Protein AF-A0A843EA13-F1 (afdb_monomer_lite)

Foldseek 3Di:
DVVVVQVVCVVVVNHDDDPPDDDPDADPVRHRDAAEAEAQADDVSVVVVVVVCVVVVHDHDYYYHDDDPVPDPD

pLDDT: mean 90.85, std 7.35, range [62.47, 98.25]

Radius of gyration: 18.88 Å; chains: 1; bounding box: 31×28×54 Å

Secondary structure (DSSP, 8-state):
-HHHHHHHHHTTT-PPPPTT-------TTS-S---EE----SHHHHHHHHHHHHHTT----EE-----GGG---

Sequence (74 aa):
MMDETKKSLEKLGINEIHDDYISSKRFEDGGQYRFEVPGIQGPSALESLLNACNDYDLTIHRATQTKGIMFLLD

Structure (mmCIF, N/CA/C/O backbone):
data_AF-A0A843EA13-F1
#
_entry.id   AF-A0A843EA13-F1
#
loop_
_atom_site.group_PDB
_atom_site.id
_atom_site.type_symbol
_atom_site.label_atom_id
_atom_site.label_alt_id
_atom_site.label_comp_id
_atom_site.label_asym_id
_atom_site.label_entity_id
_atom_site.label_seq_id
_atom_site.pdbx_PDB_ins_code
_atom_site.Cartn_x
_atom_site.Cartn_y
_atom_site.Cartn_z
_atom_site.occupancy
_atom_site.B_iso_or_equiv
_atom_site.auth_seq_id
_atom_site.auth_comp_id
_atom_site.auth_asym_id
_atom_site.auth_atom_id
_atom_site.pdbx_PDB_model_num
ATOM 1 N N . MET A 1 1 ? -3.430 18.243 -28.400 1.00 62.47 1 MET A N 1
ATOM 2 C CA . MET A 1 1 ? -3.338 18.629 -26.971 1.00 62.47 1 MET A CA 1
ATOM 3 C C . MET A 1 1 ? -2.561 17.579 -26.179 1.00 62.47 1 MET A C 1
ATOM 5 O O . MET A 1 1 ? -1.608 17.954 -25.519 1.00 62.47 1 MET A O 1
ATOM 9 N N . MET A 1 2 ? -2.872 16.284 -26.334 1.00 79.69 2 MET A N 1
ATOM 10 C CA . MET A 1 2 ? -2.132 15.176 -25.703 1.00 79.69 2 MET A CA 1
ATOM 11 C C . MET A 1 2 ? -0.660 15.063 -26.161 1.00 79.69 2 MET A C 1
ATOM 13 O O . MET A 1 2 ? 0.220 14.856 -25.334 1.00 79.69 2 MET A O 1
ATOM 17 N N . ASP A 1 3 ? -0.372 15.279 -27.451 1.00 86.12 3 ASP A N 1
ATOM 18 C CA . ASP A 1 3 ? 0.994 15.138 -27.997 1.00 86.12 3 ASP A CA 1
ATOM 19 C C . ASP A 1 3 ? 1.983 16.190 -27.479 1.00 86.12 3 ASP A C 1
ATOM 21 O O . ASP A 1 3 ? 3.156 15.902 -27.255 1.00 86.12 3 ASP A O 1
ATOM 25 N N . GLU A 1 4 ? 1.516 17.416 -27.244 1.00 91.69 4 GLU A N 1
ATOM 26 C CA . GLU A 1 4 ? 2.354 18.485 -26.686 1.00 91.69 4 GLU A CA 1
ATOM 27 C C . GLU A 1 4 ? 2.664 18.243 -25.202 1.00 91.69 4 GLU A C 1
ATOM 29 O O . GLU A 1 4 ? 3.766 18.540 -24.731 1.00 91.69 4 GLU A O 1
ATOM 34 N N . THR A 1 5 ? 1.729 17.626 -24.470 1.00 91.62 5 THR A N 1
ATOM 35 C CA . THR A 1 5 ? 1.971 17.148 -23.104 1.00 91.62 5 THR A CA 1
ATOM 36 C C . THR A 1 5 ? 3.026 16.043 -23.094 1.00 91.62 5 THR A C 1
ATOM 38 O O . THR A 1 5 ? 3.962 16.127 -22.301 1.00 91.62 5 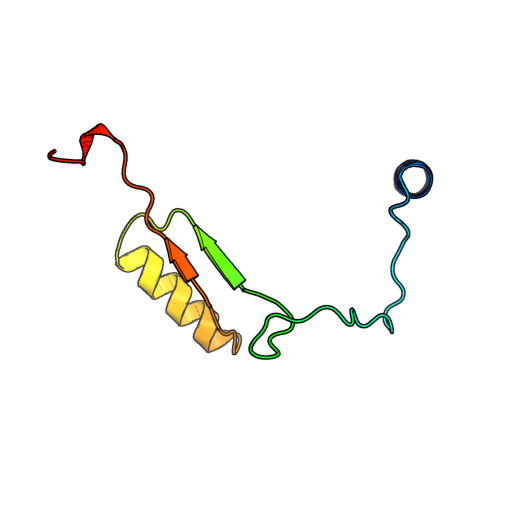THR A O 1
ATOM 41 N N . LYS A 1 6 ? 2.944 15.067 -24.010 1.00 89.75 6 LYS A N 1
ATOM 42 C CA . LYS A 1 6 ? 3.937 13.984 -24.127 1.00 89.75 6 LYS A CA 1
ATOM 43 C C . LYS A 1 6 ? 5.350 14.518 -24.373 1.00 89.75 6 LYS A C 1
ATOM 45 O O . LYS A 1 6 ? 6.241 14.256 -23.572 1.00 89.75 6 LYS A O 1
ATOM 50 N N . LYS A 1 7 ? 5.537 15.378 -25.381 1.00 92.12 7 LYS A N 1
ATOM 51 C CA . LYS A 1 7 ? 6.845 16.008 -25.667 1.00 92.12 7 LYS A CA 1
ATOM 52 C C . LYS A 1 7 ? 7.399 16.811 -24.489 1.00 92.12 7 LYS A C 1
ATOM 54 O O . LYS A 1 7 ? 8.610 16.930 -24.320 1.00 92.12 7 LYS A O 1
ATOM 59 N N . SER A 1 8 ? 6.522 17.429 -23.698 1.00 94.19 8 SER A N 1
ATOM 60 C CA . SER A 1 8 ? 6.936 18.190 -22.515 1.00 94.19 8 SER A CA 1
ATOM 61 C C . SER A 1 8 ? 7.432 17.272 -21.394 1.00 94.19 8 SER A C 1
ATOM 63 O O . SER A 1 8 ? 8.404 17.613 -20.726 1.00 94.19 8 SER A O 1
ATOM 65 N N . LEU A 1 9 ? 6.812 16.102 -21.223 1.00 93.50 9 LEU A N 1
ATOM 66 C CA . LEU A 1 9 ? 7.226 15.077 -20.260 1.00 93.50 9 LEU A CA 1
ATOM 67 C C . LEU A 1 9 ? 8.542 14.397 -20.670 1.00 93.50 9 LEU A C 1
ATOM 69 O O . LEU A 1 9 ? 9.421 14.229 -19.826 1.00 93.50 9 LEU A O 1
ATOM 73 N N . GLU A 1 10 ? 8.736 14.119 -21.961 1.00 92.88 10 GLU A N 1
ATOM 74 C CA . GLU A 1 10 ? 9.994 13.568 -22.492 1.00 92.88 10 GLU A CA 1
ATOM 75 C C . GLU A 1 10 ? 11.194 14.476 -22.187 1.00 92.88 10 GLU A C 1
ATOM 77 O O . GLU A 1 10 ? 12.250 14.004 -21.767 1.00 92.88 10 GLU A O 1
ATOM 82 N N . LYS A 1 11 ? 11.028 15.803 -22.304 1.00 94.25 11 LYS A N 1
ATOM 83 C CA . LYS A 1 11 ? 12.068 16.784 -21.931 1.00 94.25 11 LYS A CA 1
ATOM 84 C C . LYS A 1 11 ? 12.446 16.733 -20.446 1.00 94.25 11 LYS A C 1
ATOM 86 O O . LYS A 1 11 ? 13.541 17.161 -20.093 1.00 94.25 11 LYS A O 1
ATOM 91 N N . LEU A 1 12 ? 11.559 16.226 -19.589 1.00 95.38 12 LEU A N 1
ATOM 92 C CA . LEU A 1 12 ? 11.802 15.995 -18.161 1.00 95.38 12 LEU A CA 1
ATOM 93 C C . LEU A 1 12 ? 12.337 14.578 -17.876 1.00 95.38 12 LEU A C 1
ATOM 95 O O . LEU A 1 12 ? 12.536 14.225 -16.716 1.00 95.38 12 LEU A O 1
ATOM 99 N N . GLY A 1 13 ? 12.567 13.762 -18.912 1.00 90.69 13 GLY A N 1
ATOM 100 C CA . GLY A 1 13 ? 12.993 12.366 -18.796 1.00 90.69 13 GLY A CA 1
ATOM 101 C C . GLY A 1 13 ? 11.861 11.391 -18.458 1.00 90.69 13 GLY A C 1
ATOM 102 O O . GLY A 1 13 ? 12.131 10.235 -18.134 1.00 90.69 13 GLY A O 1
ATOM 103 N N . ILE A 1 14 ? 10.604 11.839 -18.517 1.00 89.62 14 ILE A N 1
ATOM 104 C CA . ILE A 1 14 ? 9.421 11.007 -18.288 1.00 89.62 14 ILE A CA 1
ATOM 105 C C . ILE A 1 14 ? 8.960 10.492 -19.649 1.00 89.62 14 ILE A C 1
ATOM 107 O O . ILE A 1 14 ? 8.217 11.160 -20.367 1.00 89.62 14 ILE A O 1
ATOM 111 N N . ASN A 1 15 ? 9.450 9.310 -20.006 1.00 85.50 15 ASN A N 1
ATOM 112 C CA . ASN A 1 15 ? 9.125 8.661 -21.269 1.00 85.50 15 ASN A CA 1
ATOM 113 C C . ASN A 1 15 ? 7.881 7.782 -21.124 1.00 85.50 15 ASN A C 1
ATOM 115 O O . ASN A 1 15 ? 7.595 7.257 -20.045 1.00 85.50 15 ASN A O 1
ATOM 119 N N . GLU A 1 16 ? 7.159 7.606 -22.227 1.00 82.56 16 GLU A N 1
ATOM 120 C CA . GLU A 1 16 ? 6.060 6.650 -22.295 1.00 82.56 16 GLU A CA 1
ATOM 121 C C . GLU A 1 16 ? 6.625 5.232 -22.132 1.00 82.56 16 GLU A C 1
ATOM 123 O O . GLU A 1 16 ? 7.641 4.874 -22.731 1.00 82.56 16 GLU A O 1
ATOM 128 N N . ILE A 1 17 ? 6.015 4.458 -21.240 1.00 77.81 17 ILE A N 1
ATOM 129 C CA . ILE A 1 17 ? 6.488 3.121 -20.895 1.00 77.81 17 ILE A CA 1
ATOM 130 C C . ILE A 1 17 ? 5.834 2.129 -21.856 1.00 77.81 17 ILE A C 1
ATOM 132 O O . ILE A 1 17 ? 4.650 2.254 -22.161 1.00 77.81 17 ILE A O 1
ATOM 136 N N . HIS A 1 18 ? 6.597 1.150 -22.329 1.00 79.81 18 HIS A N 1
ATOM 137 C CA . HIS A 1 18 ? 6.057 0.034 -23.096 1.00 79.81 18 HIS A CA 1
ATOM 138 C C . HIS A 1 18 ? 5.387 -0.988 -22.166 1.00 79.81 18 HIS A C 1
ATOM 140 O O . HIS A 1 18 ? 5.802 -1.151 -21.016 1.00 79.81 18 HIS A O 1
ATOM 146 N N . ASP A 1 19 ? 4.363 -1.683 -22.670 1.00 81.75 19 ASP A N 1
ATOM 147 C CA . ASP A 1 19 ? 3.555 -2.636 -21.890 1.00 81.75 19 ASP A CA 1
ATOM 148 C C . ASP A 1 19 ? 4.366 -3.824 -21.335 1.00 81.75 19 ASP A C 1
ATOM 150 O O . ASP A 1 19 ? 3.931 -4.505 -20.409 1.00 81.75 19 ASP A O 1
ATOM 154 N N . ASP A 1 20 ? 5.555 -4.080 -21.881 1.00 86.06 20 ASP A N 1
ATOM 155 C CA . ASP A 1 20 ? 6.470 -5.150 -21.480 1.00 86.06 20 ASP A CA 1
ATOM 156 C C . ASP A 1 20 ? 7.479 -4.730 -20.396 1.00 86.06 20 ASP A C 1
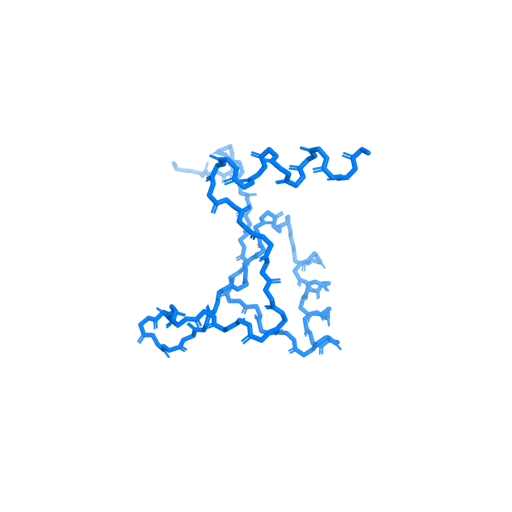ATOM 158 O O . ASP A 1 20 ? 8.249 -5.558 -19.899 1.00 86.06 20 ASP A O 1
ATOM 162 N N . TYR A 1 21 ? 7.490 -3.457 -19.993 1.00 86.06 21 TYR A N 1
ATOM 163 C CA . TYR A 1 21 ? 8.420 -2.975 -18.983 1.00 86.06 21 TYR A CA 1
ATOM 164 C C . TYR A 1 21 ? 8.056 -3.484 -17.586 1.00 86.06 21 TYR A C 1
ATOM 166 O O . TYR A 1 21 ? 7.018 -3.152 -17.013 1.00 86.06 21 TYR A O 1
ATOM 174 N N . ILE A 1 22 ? 8.993 -4.204 -16.969 1.00 85.38 22 ILE A N 1
ATOM 175 C CA . ILE A 1 22 ? 8.898 -4.633 -15.575 1.00 85.38 22 ILE A CA 1
ATOM 176 C C . ILE A 1 22 ? 10.041 -3.992 -14.790 1.00 85.38 22 ILE A C 1
ATOM 178 O O . ILE A 1 22 ? 11.215 -4.293 -15.000 1.00 85.38 22 ILE A O 1
ATOM 182 N N . SER A 1 23 ? 9.698 -3.126 -13.833 1.00 87.56 23 SER A N 1
ATOM 183 C CA . SER A 1 23 ? 10.681 -2.563 -12.900 1.00 87.56 23 SER A CA 1
ATOM 184 C C . SER A 1 23 ? 11.389 -3.681 -12.129 1.00 87.56 23 SER A C 1
ATOM 186 O O . SER A 1 23 ? 10.733 -4.576 -11.592 1.00 87.56 23 SER A O 1
ATOM 188 N N . SER A 1 24 ? 12.717 -3.609 -12.021 1.00 92.25 24 SER A N 1
ATOM 189 C CA . SER A 1 24 ? 13.543 -4.533 -11.229 1.00 92.25 24 SER A CA 1
ATOM 190 C C . SER A 1 24 ? 13.643 -4.154 -9.749 1.00 92.25 24 SER A C 1
ATOM 192 O O . SER A 1 24 ? 14.147 -4.938 -8.949 1.00 92.25 24 SER A O 1
ATOM 194 N N . LYS A 1 25 ? 13.157 -2.968 -9.354 1.00 94.19 25 LYS A N 1
ATOM 195 C CA . LYS A 1 25 ? 13.214 -2.508 -7.960 1.00 94.19 25 LYS A CA 1
ATOM 196 C C . LYS A 1 25 ? 12.332 -3.383 -7.074 1.00 94.19 25 LYS A C 1
ATOM 198 O O . LYS A 1 25 ? 11.200 -3.693 -7.446 1.00 94.19 25 LYS A O 1
ATOM 203 N N . ARG A 1 26 ? 12.851 -3.764 -5.911 1.00 96.38 26 ARG A N 1
ATOM 204 C CA . ARG A 1 26 ? 12.146 -4.543 -4.890 1.00 96.38 26 ARG A CA 1
ATOM 205 C C . ARG A 1 26 ? 12.423 -3.960 -3.509 1.00 96.38 26 ARG A C 1
ATOM 207 O O . ARG A 1 26 ? 13.451 -3.314 -3.308 1.00 96.38 26 ARG A O 1
ATOM 214 N N . PHE A 1 27 ? 11.505 -4.196 -2.582 1.00 96.19 27 PHE A N 1
ATOM 215 C CA . PHE A 1 27 ? 11.755 -4.044 -1.152 1.00 96.19 27 PHE A CA 1
ATOM 216 C C . PHE A 1 27 ? 12.666 -5.174 -0.655 1.00 96.19 27 PHE A C 1
ATOM 218 O O . PHE A 1 27 ? 12.879 -6.163 -1.355 1.00 96.19 27 PHE A O 1
ATOM 225 N N . GLU A 1 28 ? 13.203 -5.029 0.554 1.00 96.44 28 GLU A N 1
ATOM 226 C CA . GLU A 1 28 ? 14.131 -6.003 1.149 1.00 96.44 28 GLU A CA 1
ATOM 227 C C . GLU A 1 28 ? 13.527 -7.410 1.293 1.00 96.44 28 GLU A C 1
ATOM 229 O O . GLU A 1 28 ? 14.245 -8.401 1.216 1.00 96.44 28 GLU A O 1
ATOM 234 N N . ASP A 1 29 ? 12.204 -7.508 1.430 1.00 95.06 29 ASP A N 1
ATOM 235 C CA . ASP A 1 29 ? 11.456 -8.771 1.470 1.00 95.06 29 ASP A CA 1
ATOM 236 C C . ASP A 1 29 ? 11.083 -9.319 0.077 1.00 95.06 29 ASP A C 1
ATOM 238 O O . ASP A 1 29 ? 10.360 -10.307 -0.032 1.00 95.06 29 ASP A O 1
ATOM 242 N N . GLY A 1 30 ? 11.535 -8.672 -1.000 1.00 95.00 30 GLY A N 1
ATOM 243 C CA . GLY A 1 30 ? 11.236 -9.061 -2.377 1.00 95.00 30 GLY A CA 1
ATOM 244 C C . GLY A 1 30 ? 9.915 -8.524 -2.940 1.00 95.00 30 GLY A C 1
ATOM 245 O O . GLY A 1 30 ? 9.595 -8.827 -4.090 1.00 95.00 30 GLY A O 1
ATOM 246 N N . GLY A 1 31 ? 9.156 -7.705 -2.205 1.00 93.75 31 GLY A N 1
ATOM 247 C CA . GLY A 1 31 ? 7.933 -7.077 -2.719 1.00 93.75 31 GLY A CA 1
ATOM 248 C C . GLY A 1 31 ? 8.203 -6.083 -3.858 1.00 93.75 31 GLY A C 1
ATOM 249 O O . GLY A 1 31 ? 9.166 -5.319 -3.806 1.00 93.75 31 GLY A O 1
ATOM 250 N N . GLN A 1 32 ? 7.357 -6.061 -4.896 1.00 94.00 32 GLN A N 1
ATOM 251 C CA . GLN A 1 32 ? 7.500 -5.122 -6.025 1.00 94.00 32 GLN A CA 1
ATOM 252 C C . GLN A 1 32 ? 6.984 -3.714 -5.708 1.00 94.00 32 GLN A C 1
ATOM 254 O O . GLN A 1 32 ? 7.534 -2.729 -6.197 1.00 94.00 32 GLN A O 1
ATOM 259 N N . TYR A 1 33 ? 5.945 -3.611 -4.884 1.00 94.25 33 TYR A N 1
ATOM 260 C CA . TYR A 1 33 ? 5.332 -2.348 -4.488 1.00 94.25 33 TYR A CA 1
ATOM 261 C C . TYR A 1 33 ? 4.763 -2.451 -3.070 1.00 94.25 33 TYR A C 1
ATOM 263 O O . TYR A 1 33 ? 4.650 -3.541 -2.508 1.00 94.25 33 TYR A O 1
ATOM 271 N N . ARG A 1 34 ? 4.379 -1.301 -2.508 1.00 95.00 34 ARG A N 1
ATOM 272 C CA . ARG A 1 34 ? 3.525 -1.212 -1.320 1.00 95.00 34 ARG A CA 1
ATOM 273 C C . ARG A 1 34 ? 2.279 -0.446 -1.673 1.00 95.00 34 ARG A C 1
ATOM 275 O O . ARG A 1 34 ? 2.360 0.629 -2.259 1.00 95.00 34 ARG A O 1
ATOM 282 N N . PHE A 1 35 ? 1.144 -1.016 -1.305 1.00 95.75 35 PHE A N 1
ATOM 283 C CA . PHE A 1 35 ? -0.124 -0.325 -1.390 1.00 95.75 35 PHE A CA 1
ATOM 284 C C . PHE A 1 35 ? -0.478 0.230 -0.018 1.00 95.75 35 PHE A C 1
ATOM 286 O O . PHE A 1 35 ? -0.625 -0.527 0.947 1.00 95.75 35 PHE A O 1
ATOM 293 N N . GLU A 1 36 ? -0.573 1.553 0.059 1.00 96.44 36 GLU A N 1
ATOM 294 C CA . GLU A 1 36 ? -0.872 2.268 1.288 1.00 96.44 36 GLU A CA 1
ATOM 295 C C . GLU A 1 36 ? -2.080 3.180 1.102 1.00 96.44 36 GLU A C 1
ATOM 297 O O . GLU A 1 36 ? -2.182 3.886 0.097 1.00 96.44 36 GLU A O 1
ATOM 302 N N . VAL A 1 37 ? -2.964 3.201 2.099 1.00 95.50 37 VAL A N 1
ATOM 303 C CA . VAL A 1 37 ? -4.131 4.087 2.122 1.00 95.50 37 VAL A CA 1
ATOM 304 C C . VAL A 1 37 ? -4.077 4.971 3.369 1.00 95.50 37 VAL A C 1
ATOM 306 O O . VAL A 1 37 ? -4.339 4.500 4.482 1.00 95.50 37 VAL A O 1
ATOM 309 N N . PRO A 1 38 ? -3.701 6.252 3.222 1.00 94.94 38 PRO A N 1
ATOM 310 C CA . PRO A 1 38 ? -3.665 7.179 4.338 1.00 94.94 38 PRO A CA 1
ATOM 311 C C . PRO A 1 38 ? -5.031 7.816 4.614 1.00 94.94 38 PRO A C 1
ATOM 313 O O . PRO A 1 38 ? -5.895 7.892 3.744 1.00 94.94 38 PRO A O 1
ATOM 316 N N . GLY A 1 39 ? -5.202 8.354 5.823 1.00 91.88 39 GLY A N 1
ATOM 317 C CA . GLY A 1 39 ? -6.331 9.230 6.152 1.00 91.88 39 GLY A CA 1
ATOM 318 C C . GLY A 1 39 ? -7.658 8.521 6.420 1.00 91.88 39 GLY A C 1
ATOM 319 O O . GLY A 1 39 ? -8.710 9.155 6.323 1.00 91.88 39 GLY A O 1
ATOM 320 N N . ILE A 1 40 ? -7.628 7.244 6.799 1.00 94.31 40 ILE A N 1
ATOM 321 C CA . ILE A 1 40 ? -8.812 6.492 7.221 1.00 94.31 40 ILE A CA 1
ATOM 322 C C . ILE A 1 40 ? -9.383 7.120 8.493 1.00 94.31 40 ILE A C 1
ATOM 324 O O . ILE A 1 40 ? -8.758 7.095 9.548 1.00 94.31 40 ILE A O 1
ATOM 328 N N . GLN A 1 41 ? -10.576 7.706 8.395 1.00 88.31 41 GLN A N 1
ATOM 329 C CA . GLN A 1 41 ? -11.159 8.509 9.477 1.00 88.31 41 GLN A CA 1
ATOM 330 C C . GLN A 1 41 ? -11.727 7.665 10.629 1.00 88.31 41 GLN A C 1
ATOM 332 O O . GLN A 1 41 ? -11.835 8.155 11.752 1.00 88.31 41 GLN A O 1
ATOM 337 N N . GLY A 1 42 ? -12.051 6.391 10.387 1.00 91.00 42 GLY A N 1
ATOM 338 C CA . GLY A 1 42 ? -12.592 5.500 11.412 1.00 91.00 42 GLY A CA 1
ATOM 339 C C . GLY A 1 42 ? -12.878 4.075 10.921 1.00 91.00 42 GLY A C 1
ATOM 340 O O . GLY A 1 42 ? -12.611 3.760 9.758 1.00 91.00 42 GLY A O 1
ATOM 341 N N . PRO A 1 43 ? -13.443 3.216 11.792 1.00 94.69 43 PRO A N 1
ATOM 342 C CA . PRO A 1 43 ? -13.587 1.781 11.529 1.00 94.69 43 PRO A CA 1
ATOM 343 C C . PRO A 1 43 ? -14.434 1.429 10.299 1.00 94.69 43 PRO A C 1
ATOM 345 O O . PRO A 1 43 ? -14.028 0.582 9.517 1.00 94.69 43 PRO A O 1
ATOM 348 N N . SER A 1 44 ? -15.559 2.112 10.067 1.00 96.50 44 SER A N 1
ATOM 349 C CA . SER A 1 44 ? -16.435 1.820 8.915 1.00 96.50 44 SER A CA 1
ATOM 350 C C . SER A 1 44 ? -15.757 2.091 7.559 1.00 96.50 44 SER A C 1
ATOM 352 O O . SER A 1 44 ? -15.953 1.350 6.595 1.00 96.50 44 SER A O 1
ATOM 354 N N . ALA A 1 45 ? -14.898 3.115 7.489 1.00 95.31 45 ALA A N 1
ATOM 355 C CA . ALA A 1 45 ? -14.107 3.394 6.291 1.00 95.31 45 ALA A CA 1
ATOM 356 C C . ALA A 1 45 ? -13.008 2.338 6.086 1.00 95.31 45 ALA A C 1
ATOM 358 O O . A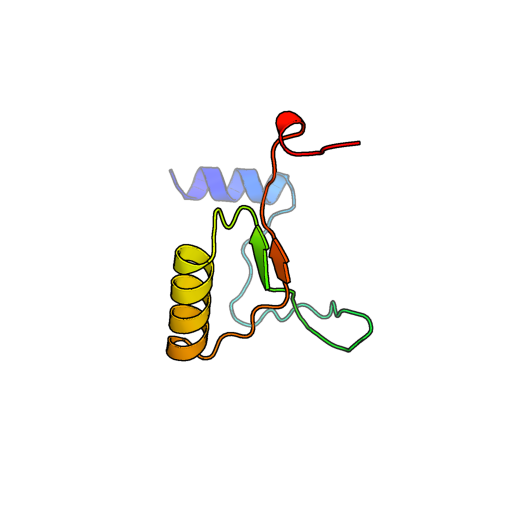LA A 1 45 ? -12.751 1.935 4.954 1.00 95.31 45 ALA A O 1
ATOM 359 N N . LEU A 1 46 ? -12.392 1.862 7.177 1.00 96.50 46 LEU A N 1
ATOM 360 C CA . LEU A 1 46 ? -11.435 0.757 7.119 1.00 96.50 46 LEU A CA 1
ATOM 361 C C . LEU A 1 46 ? -12.103 -0.532 6.627 1.00 96.50 46 LEU A C 1
ATOM 363 O O . LEU A 1 46 ? -11.553 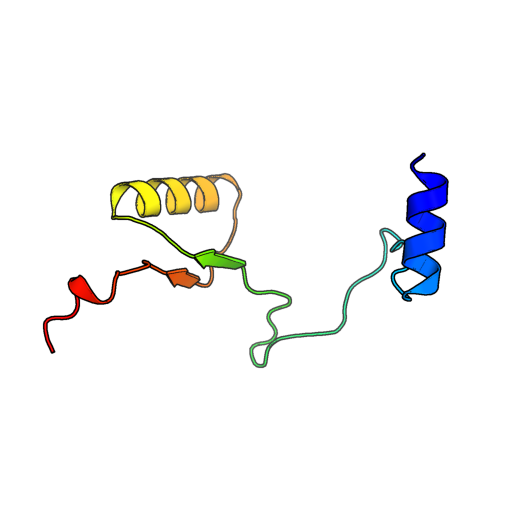-1.208 5.769 1.00 96.50 46 LEU A O 1
ATOM 367 N N . GLU A 1 47 ? -13.293 -0.850 7.129 1.00 97.75 47 GLU A N 1
ATOM 368 C CA . GLU A 1 47 ? -14.055 -2.034 6.723 1.00 97.75 47 GLU A CA 1
ATOM 369 C C . GLU A 1 47 ? -14.396 -2.003 5.230 1.00 97.75 47 GLU A C 1
ATOM 371 O O . GLU A 1 47 ? -14.145 -2.969 4.515 1.00 97.75 47 GLU A O 1
ATOM 376 N N . SER A 1 48 ? -14.867 -0.858 4.729 1.00 97.12 48 SER A N 1
ATOM 377 C CA . SER A 1 48 ? -15.129 -0.668 3.296 1.00 97.12 48 SER A CA 1
ATOM 378 C C . SER A 1 48 ? -13.878 -0.892 2.438 1.00 97.12 48 SER A C 1
ATOM 380 O O . SER A 1 48 ? -13.953 -1.527 1.388 1.00 97.12 48 SER A O 1
ATOM 382 N N . LEU A 1 49 ? -12.721 -0.400 2.892 1.00 96.75 49 LEU A N 1
ATOM 383 C CA . LEU A 1 49 ? -11.443 -0.613 2.215 1.00 96.75 49 LEU A CA 1
ATOM 384 C C . LEU A 1 49 ? -11.046 -2.093 2.201 1.00 96.75 49 LEU A C 1
ATOM 386 O O . LEU A 1 49 ? -10.649 -2.599 1.157 1.00 96.75 49 LEU A O 1
ATOM 390 N N . LEU A 1 50 ? -11.163 -2.785 3.337 1.00 97.00 50 LEU A N 1
ATOM 391 C CA . LEU A 1 50 ? -10.824 -4.206 3.437 1.00 97.00 50 LEU A CA 1
ATOM 392 C C . LEU A 1 50 ? -11.734 -5.070 2.556 1.00 97.00 50 LEU A C 1
ATOM 394 O O . LEU A 1 50 ? -11.234 -5.967 1.882 1.00 97.00 50 LEU A O 1
ATOM 398 N N . ASN A 1 51 ? -13.032 -4.761 2.501 1.00 98.12 51 ASN A N 1
ATOM 399 C CA . ASN A 1 51 ? -13.976 -5.448 1.618 1.00 98.12 51 ASN A CA 1
ATOM 400 C C . ASN A 1 51 ? -13.595 -5.260 0.146 1.00 98.12 51 ASN A C 1
ATOM 402 O O . ASN A 1 51 ? -13.472 -6.241 -0.577 1.00 98.12 51 ASN A O 1
ATOM 406 N N . ALA A 1 52 ? -13.303 -4.026 -0.278 1.00 97.25 52 ALA A N 1
ATOM 407 C CA . ALA A 1 52 ? -12.851 -3.771 -1.643 1.00 97.25 52 ALA A CA 1
ATOM 408 C C . ALA A 1 52 ? -11.527 -4.491 -1.953 1.00 97.25 52 ALA A C 1
ATOM 410 O O . ALA A 1 52 ? -11.392 -5.106 -3.005 1.00 97.25 52 ALA A O 1
ATOM 411 N N . CYS A 1 53 ? -10.552 -4.459 -1.040 1.00 97.38 53 CYS A N 1
ATOM 412 C CA . CYS A 1 53 ? -9.306 -5.207 -1.202 1.00 97.38 53 CYS A CA 1
ATOM 413 C C . CYS A 1 53 ? -9.560 -6.704 -1.409 1.00 97.38 53 CYS A C 1
ATOM 415 O O . CYS A 1 53 ? -8.940 -7.300 -2.281 1.00 97.38 53 CYS A O 1
ATOM 417 N N . ASN A 1 54 ? -10.493 -7.289 -0.660 1.00 97.44 54 ASN A N 1
ATOM 418 C CA . ASN A 1 54 ? -10.874 -8.686 -0.823 1.00 97.44 54 ASN A CA 1
ATOM 419 C C . ASN A 1 54 ? -11.567 -8.951 -2.173 1.00 97.44 54 ASN A C 1
ATOM 421 O O . ASN A 1 54 ? -11.232 -9.920 -2.846 1.00 97.44 54 ASN A O 1
ATOM 425 N N . ASP A 1 55 ? -12.474 -8.071 -2.606 1.00 98.25 55 ASP A N 1
ATOM 426 C CA . ASP A 1 55 ? -13.195 -8.209 -3.881 1.00 98.25 55 ASP A CA 1
ATOM 427 C C . ASP A 1 55 ? -12.263 -8.147 -5.105 1.00 98.25 55 ASP A C 1
ATOM 429 O O . ASP A 1 55 ? -12.510 -8.810 -6.113 1.00 98.25 55 ASP A O 1
ATOM 433 N N . TYR A 1 56 ? -11.187 -7.360 -5.019 1.00 97.00 56 TYR A N 1
ATOM 434 C CA . TYR A 1 56 ? -10.197 -7.195 -6.089 1.00 97.00 56 TYR A CA 1
ATOM 435 C C . TYR A 1 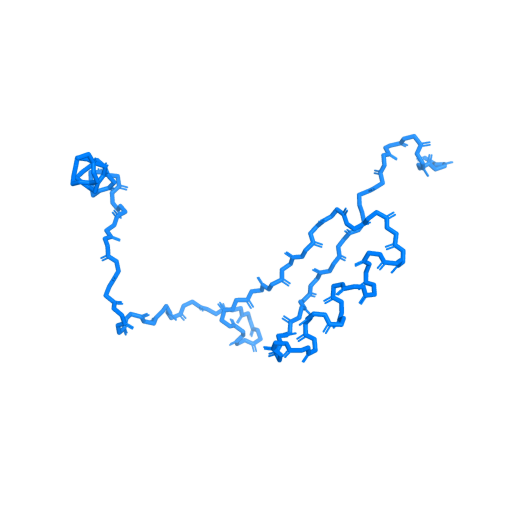56 ? -8.946 -8.076 -5.928 1.00 97.00 56 TYR A C 1
ATOM 437 O O . TYR A 1 56 ? -8.017 -7.928 -6.720 1.00 97.00 56 TYR A O 1
ATOM 445 N N . ASP A 1 57 ? -8.904 -8.958 -4.923 1.00 96.38 57 ASP A N 1
ATOM 446 C CA . ASP A 1 57 ? -7.729 -9.778 -4.579 1.00 96.38 57 ASP A CA 1
ATOM 447 C C . ASP A 1 57 ? -6.442 -8.935 -4.416 1.00 96.38 57 ASP A C 1
ATOM 449 O O . ASP A 1 57 ? -5.366 -9.226 -4.941 1.00 96.38 57 ASP A O 1
ATOM 453 N N . LEU A 1 58 ? -6.573 -7.806 -3.710 1.00 95.12 58 LEU A N 1
ATOM 454 C CA . LEU A 1 58 ? -5.505 -6.843 -3.466 1.00 95.12 58 LEU A CA 1
ATOM 455 C C . LEU A 1 58 ? -4.989 -6.923 -2.030 1.00 95.12 58 LEU A C 1
ATOM 457 O O . LEU A 1 58 ? -5.726 -6.740 -1.063 1.00 95.12 58 LEU A O 1
ATOM 461 N N . THR A 1 59 ? -3.670 -7.031 -1.891 1.00 94.44 59 THR A N 1
ATOM 462 C CA . THR A 1 59 ? -2.993 -6.922 -0.594 1.00 94.44 59 THR A CA 1
ATOM 463 C C . THR A 1 59 ? -2.702 -5.462 -0.240 1.00 94.44 59 THR A C 1
ATOM 465 O O . THR A 1 59 ? -1.841 -4.810 -0.845 1.00 94.44 59 THR A O 1
ATOM 468 N N . ILE A 1 60 ? -3.370 -4.946 0.794 1.00 95.69 60 ILE A N 1
ATOM 469 C CA . ILE A 1 60 ? -2.993 -3.680 1.433 1.00 95.69 60 ILE A CA 1
ATOM 470 C C . ILE A 1 60 ? -1.844 -3.898 2.421 1.00 95.69 60 ILE A C 1
ATOM 472 O O . ILE A 1 60 ? -1.866 -4.821 3.229 1.00 95.69 60 ILE A O 1
ATOM 476 N N . HIS A 1 61 ? -0.834 -3.032 2.367 1.00 96.25 61 HIS A N 1
ATOM 477 C CA . HIS A 1 61 ? 0.348 -3.133 3.226 1.00 96.25 61 HIS A CA 1
ATOM 478 C C . HIS A 1 61 ? 0.265 -2.201 4.435 1.00 96.25 61 HIS A C 1
ATOM 480 O O . HIS A 1 61 ? 0.808 -2.506 5.494 1.00 96.25 61 HIS A O 1
ATOM 486 N N . ARG A 1 62 ? -0.406 -1.052 4.286 1.00 96.88 62 ARG A N 1
ATOM 487 C CA . ARG A 1 62 ? -0.568 -0.079 5.367 1.00 96.88 62 ARG A CA 1
ATOM 488 C C . ARG A 1 62 ? -1.846 0.732 5.202 1.00 96.88 62 ARG A C 1
ATOM 490 O O . ARG A 1 62 ? -2.113 1.278 4.137 1.00 96.88 62 ARG A O 1
ATOM 497 N N . ALA A 1 63 ? -2.587 0.877 6.292 1.00 95.81 63 ALA A N 1
ATOM 498 C CA . ALA A 1 63 ? -3.649 1.862 6.427 1.00 95.81 63 ALA A CA 1
ATOM 499 C C . ALA A 1 63 ? -3.298 2.791 7.590 1.00 95.81 63 ALA A C 1
ATOM 501 O O . ALA A 1 63 ? -2.873 2.317 8.646 1.00 95.81 63 ALA A O 1
ATOM 502 N N . THR A 1 64 ? -3.441 4.105 7.417 1.00 94.69 64 THR A N 1
ATOM 503 C CA . THR A 1 64 ? -3.201 5.058 8.511 1.00 94.69 64 THR A CA 1
ATOM 504 C C . THR A 1 64 ? -4.432 5.888 8.811 1.00 94.69 64 THR A C 1
ATOM 506 O O . THR A 1 64 ? -5.172 6.282 7.912 1.00 94.69 64 THR A O 1
ATOM 509 N N . GLN A 1 65 ? -4.624 6.196 10.092 1.00 91.88 65 GLN A N 1
ATOM 510 C CA . GLN A 1 65 ? -5.574 7.205 10.536 1.00 91.88 65 GLN A CA 1
ATOM 511 C C . GLN A 1 65 ? -4.836 8.528 10.726 1.00 91.88 65 GLN A C 1
ATOM 513 O O . GLN A 1 65 ? -3.833 8.589 11.438 1.00 91.88 65 GLN A O 1
ATOM 518 N N . THR A 1 66 ? -5.352 9.597 10.127 1.00 85.38 66 THR A N 1
ATOM 519 C CA . THR A 1 66 ? -4.880 10.949 10.435 1.00 85.38 66 THR A CA 1
ATOM 520 C C . THR A 1 66 ? -5.587 11.420 11.696 1.00 85.38 66 THR A C 1
ATOM 522 O O . THR A 1 66 ? -6.807 11.573 11.696 1.00 85.38 66 THR A O 1
ATOM 525 N N . LYS A 1 67 ? -4.830 11.662 12.767 1.00 83.44 67 LYS A N 1
ATOM 526 C CA . LYS A 1 67 ? -5.334 12.335 13.966 1.00 83.44 67 LYS A CA 1
ATOM 527 C C . LYS A 1 67 ? -4.779 13.750 14.016 1.00 83.44 67 LYS A C 1
ATOM 529 O O . LYS A 1 67 ? -3.586 13.957 13.813 1.00 83.44 67 LYS A O 1
ATOM 534 N N . GLY A 1 68 ? -5.656 14.723 14.245 1.00 82.88 68 GLY A N 1
ATOM 535 C CA . GLY A 1 68 ? -5.231 16.102 14.463 1.00 82.88 68 GLY A CA 1
ATOM 536 C C . GLY A 1 68 ? -4.441 16.223 15.765 1.00 82.88 68 GLY A C 1
ATOM 537 O O . GLY A 1 68 ? -4.722 15.502 16.719 1.00 82.88 68 GLY A O 1
ATOM 538 N N . ILE A 1 69 ? -3.502 17.169 15.819 1.00 84.75 69 ILE A N 1
ATOM 539 C CA . ILE A 1 69 ? -2.678 17.456 17.009 1.00 84.75 69 ILE A CA 1
ATOM 540 C C . ILE A 1 69 ? -3.523 17.685 18.275 1.00 84.75 69 ILE A C 1
ATOM 542 O O . ILE A 1 69 ? -3.126 17.293 19.358 1.00 84.75 69 ILE A O 1
ATOM 546 N N . MET A 1 70 ? -4.742 18.214 18.124 1.00 82.00 70 MET A N 1
ATOM 547 C CA . MET A 1 70 ? -5.692 18.460 19.219 1.00 82.00 70 MET A CA 1
ATOM 548 C C . MET A 1 70 ? -6.297 17.182 19.838 1.00 82.00 70 MET A C 1
ATOM 550 O O . MET A 1 70 ? -7.012 17.272 20.830 1.00 82.00 70 MET A O 1
ATO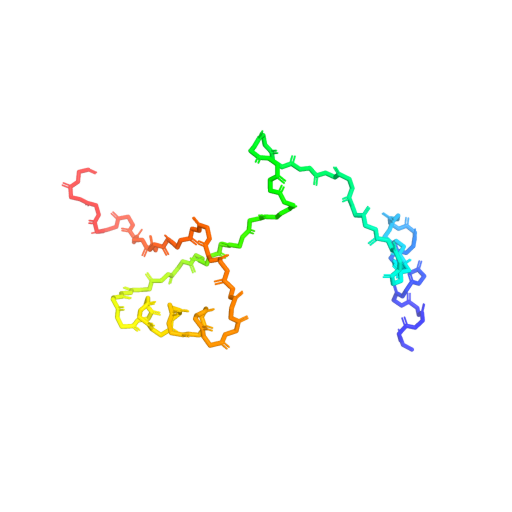M 554 N N . PHE A 1 71 ? -6.072 16.009 19.235 1.00 76.88 71 PHE A N 1
ATOM 555 C CA . PHE A 1 71 ? -6.490 14.702 19.764 1.00 76.88 71 PHE A CA 1
ATOM 556 C C . PHE A 1 71 ? -5.364 13.967 20.505 1.00 76.88 71 PHE A C 1
ATOM 558 O O . PHE A 1 71 ? -5.608 12.879 21.030 1.00 76.88 71 PHE A O 1
ATOM 565 N N . LEU A 1 72 ? -4.145 14.515 20.511 1.00 80.12 72 LEU A N 1
ATOM 566 C CA . LEU A 1 72 ? -3.054 14.023 21.347 1.00 80.12 72 LEU A CA 1
ATOM 567 C C . LEU A 1 72 ? -3.257 14.596 22.755 1.00 80.12 72 LEU A C 1
ATOM 569 O O . LEU A 1 72 ? -3.573 15.775 22.906 1.00 80.12 72 LEU A O 1
ATOM 573 N N . LEU A 1 73 ? -3.199 13.731 23.767 1.00 83.00 73 LEU A N 1
ATOM 574 C CA . LEU A 1 73 ? -3.463 14.096 25.165 1.00 83.00 73 LEU A CA 1
ATOM 575 C C . LEU A 1 73 ? -2.163 14.394 25.938 1.00 83.00 73 LEU A C 1
ATOM 577 O O . LEU A 1 73 ? -2.222 14.602 27.149 1.00 83.00 73 LEU A O 1
ATOM 581 N N . ASP A 1 74 ? -1.026 14.430 25.238 1.00 63.16 74 ASP A N 1
ATOM 582 C CA . ASP A 1 74 ? 0.333 14.630 25.742 1.00 63.16 74 ASP A CA 1
ATOM 583 C C . ASP A 1 74 ? 1.187 15.526 24.826 1.00 63.16 74 ASP A C 1
ATOM 585 O O . ASP A 1 74 ? 1.180 15.327 23.589 1.00 63.16 74 ASP A O 1
#